Protein AF-A0A0Q8PQY3-F1 (afdb_monomer_lite)

Structure (mmCIF, N/CA/C/O backbone):
data_AF-A0A0Q8PQY3-F1
#
_entry.id   AF-A0A0Q8PQY3-F1
#
loop_
_atom_site.group_PDB
_atom_site.id
_atom_site.type_symbol
_atom_site.label_atom_id
_atom_site.label_alt_id
_atom_site.label_comp_id
_atom_site.label_asym_id
_atom_site.label_entity_id
_atom_site.label_seq_id
_atom_site.pdbx_PDB_ins_code
_atom_site.Cartn_x
_atom_site.Cartn_y
_atom_site.Cartn_z
_atom_site.occupancy
_atom_site.B_iso_or_equiv
_atom_site.auth_seq_id
_atom_site.auth_comp_id
_atom_site.auth_asym_id
_atom_site.auth_atom_id
_atom_site.pdbx_PDB_model_num
ATOM 1 N N . MET A 1 1 ? -21.372 -9.833 -32.054 1.00 40.16 1 MET A N 1
ATOM 2 C CA . MET A 1 1 ? -20.484 -10.698 -31.253 1.00 40.16 1 MET A CA 1
ATOM 3 C C . MET A 1 1 ? -19.150 -9.987 -31.208 1.00 40.16 1 MET A C 1
ATOM 5 O O . MET A 1 1 ? -18.361 -10.138 -32.127 1.00 40.16 1 MET A O 1
ATOM 9 N N . THR A 1 2 ? -19.004 -9.069 -30.260 1.00 46.75 2 THR A N 1
ATOM 10 C CA . THR A 1 2 ? -17.786 -8.282 -30.066 1.00 46.75 2 THR A CA 1
ATOM 11 C C . THR A 1 2 ? -16.774 -9.172 -29.360 1.00 46.75 2 THR A C 1
ATOM 13 O O . THR A 1 2 ? -17.070 -9.737 -28.311 1.00 46.75 2 THR A O 1
ATOM 16 N N . ASP A 1 3 ? -15.638 -9.362 -30.015 1.00 49.34 3 ASP A N 1
ATOM 17 C CA . ASP A 1 3 ? -14.488 -10.107 -29.527 1.00 49.34 3 ASP A CA 1
ATOM 18 C C . ASP A 1 3 ? -13.809 -9.265 -28.437 1.00 49.34 3 ASP A C 1
ATOM 20 O O . ASP A 1 3 ? -13.142 -8.271 -28.724 1.00 49.34 3 ASP A O 1
ATOM 24 N N . GLU A 1 4 ? -14.077 -9.591 -27.171 1.00 54.97 4 GLU A N 1
ATOM 25 C CA . GLU A 1 4 ? -13.346 -9.016 -26.047 1.00 54.97 4 GLU A CA 1
ATOM 26 C C . GLU A 1 4 ? -11.911 -9.549 -26.083 1.00 54.97 4 GLU A C 1
ATOM 28 O O . GLU A 1 4 ? -11.646 -10.670 -25.648 1.00 54.97 4 GLU A O 1
ATOM 33 N N . HIS A 1 5 ? -10.972 -8.740 -26.576 1.00 54.72 5 HIS A N 1
ATOM 34 C CA . HIS A 1 5 ? -9.545 -8.933 -26.325 1.00 54.72 5 HIS A CA 1
ATOM 35 C C . HIS A 1 5 ? -9.277 -8.696 -24.831 1.00 54.72 5 HIS A C 1
ATOM 37 O O . HIS A 1 5 ? -8.779 -7.645 -24.427 1.00 54.72 5 HIS A O 1
ATOM 43 N N . GLN A 1 6 ? -9.651 -9.657 -23.983 1.00 58.72 6 GLN A N 1
ATOM 44 C CA . GLN A 1 6 ? -9.206 -9.663 -22.597 1.00 58.72 6 GLN A CA 1
ATOM 45 C C . GLN A 1 6 ? -7.681 -9.814 -22.627 1.00 58.72 6 GLN A C 1
ATOM 47 O O . GLN A 1 6 ? -7.193 -10.795 -23.195 1.00 58.72 6 GLN A O 1
ATOM 52 N N . PRO A 1 7 ? -6.917 -8.845 -22.091 1.00 61.75 7 PRO A N 1
ATOM 53 C CA . PRO A 1 7 ? -5.467 -8.929 -22.101 1.00 61.75 7 PRO A CA 1
ATOM 54 C C . PRO A 1 7 ? -5.057 -10.226 -21.409 1.00 61.75 7 PRO A C 1
ATOM 56 O O . PRO A 1 7 ? -5.483 -10.506 -20.287 1.00 61.75 7 PRO A O 1
ATOM 59 N N . GLU A 1 8 ? -4.275 -11.039 -22.113 1.00 76.62 8 GLU A N 1
ATOM 60 C CA . GLU A 1 8 ? -3.817 -12.333 -21.625 1.00 76.62 8 GLU A CA 1
ATOM 61 C C . GLU A 1 8 ? -2.933 -12.088 -20.396 1.00 76.62 8 GLU A C 1
ATOM 63 O O . GLU A 1 8 ? -1.804 -11.602 -20.492 1.00 76.62 8 GLU A O 1
ATOM 68 N N . VAL A 1 9 ? -3.496 -12.328 -19.211 1.00 78.69 9 VAL A N 1
ATOM 69 C CA . VAL A 1 9 ? -2.791 -12.124 -17.947 1.00 78.69 9 VAL A CA 1
ATOM 70 C C . VAL A 1 9 ? -1.645 -13.131 -17.853 1.00 78.69 9 VAL A C 1
ATOM 72 O O . VAL A 1 9 ? -1.857 -14.343 -17.919 1.00 78.69 9 VAL A O 1
ATOM 75 N N . GLY A 1 10 ? -0.417 -12.618 -17.728 1.00 80.12 10 GLY A N 1
ATOM 76 C CA . GLY A 1 10 ? 0.785 -13.432 -17.592 1.00 80.12 10 GLY A CA 1
ATOM 77 C C . GLY A 1 10 ? 0.834 -14.196 -16.266 1.00 80.12 10 GLY A C 1
ATOM 78 O O . GLY A 1 10 ? -0.089 -14.171 -15.449 1.00 80.12 10 GLY A O 1
ATOM 79 N N . SER A 1 11 ? 1.948 -14.888 -16.014 1.00 90.94 11 SER A N 1
ATOM 80 C CA . SER A 1 11 ? 2.145 -15.531 -14.710 1.00 90.94 11 SER A CA 1
ATOM 81 C C . SER A 1 11 ? 2.156 -14.493 -13.577 1.00 90.94 11 SER A C 1
ATOM 83 O O . SER A 1 11 ? 2.614 -13.368 -13.763 1.00 90.94 11 SER A O 1
ATOM 85 N N . VAL A 1 12 ? 1.726 -14.879 -12.370 1.00 89.81 12 VAL A N 1
ATOM 86 C CA . VAL A 1 12 ? 1.746 -13.987 -11.189 1.00 89.81 12 VAL A CA 1
ATOM 87 C C . VAL A 1 12 ? 3.135 -13.382 -10.956 1.00 89.81 12 VAL A C 1
ATOM 89 O O . VAL A 1 12 ? 3.243 -12.224 -10.567 1.00 89.81 12 VAL A O 1
ATOM 92 N N . GLY A 1 13 ? 4.201 -14.149 -11.214 1.00 90.38 13 GLY A N 1
ATOM 93 C CA . GLY A 1 13 ? 5.575 -13.666 -11.083 1.00 90.38 13 GLY A CA 1
ATOM 94 C C . GLY A 1 13 ? 5.933 -12.592 -12.112 1.00 90.38 13 GLY A C 1
ATOM 95 O O . GLY A 1 13 ? 6.544 -11.590 -11.754 1.00 90.38 13 GLY A O 1
ATOM 96 N N . GLU A 1 14 ? 5.514 -12.775 -13.363 1.00 88.44 14 GLU A N 1
ATOM 97 C CA . GLU A 1 14 ? 5.694 -11.799 -14.446 1.00 88.44 14 GLU A CA 1
ATOM 98 C C . GLU A 1 14 ? 5.009 -10.467 -14.102 1.00 88.44 14 GLU A C 1
ATOM 100 O O . GLU A 1 14 ? 5.634 -9.408 -14.126 1.00 88.44 14 GLU A O 1
ATOM 105 N N . GLU A 1 15 ? 3.735 -10.522 -13.708 1.00 90.62 15 GLU A N 1
ATOM 106 C CA . GLU A 1 15 ? 2.953 -9.329 -13.366 1.00 90.62 15 GLU A CA 1
ATOM 107 C C . GLU A 1 15 ? 3.460 -8.647 -12.089 1.00 90.62 15 GLU A C 1
ATOM 109 O O . GLU A 1 15 ? 3.507 -7.418 -12.010 1.00 90.62 15 GLU A O 1
ATOM 114 N N . ALA A 1 16 ? 3.929 -9.422 -11.105 1.00 88.62 16 ALA A N 1
ATOM 115 C CA . ALA A 1 16 ? 4.586 -8.868 -9.927 1.00 88.62 16 ALA A CA 1
ATOM 116 C C . ALA A 1 16 ? 5.867 -8.110 -10.308 1.00 88.62 16 ALA A C 1
ATOM 118 O O . ALA A 1 16 ? 6.088 -7.005 -9.817 1.00 88.62 16 ALA A O 1
ATOM 119 N N . MET A 1 17 ? 6.692 -8.653 -11.211 1.00 89.94 17 MET A N 1
ATOM 120 C CA . MET A 1 17 ? 7.898 -7.966 -11.690 1.00 89.94 17 MET A CA 1
ATOM 121 C C . MET A 1 17 ? 7.569 -6.664 -12.425 1.00 89.94 17 MET A C 1
ATOM 123 O O . MET A 1 17 ? 8.243 -5.659 -12.195 1.00 89.94 17 MET A O 1
ATOM 127 N N . LYS A 1 18 ? 6.507 -6.640 -13.238 1.00 87.06 18 LYS A N 1
ATOM 128 C CA . LYS A 1 18 ? 6.021 -5.408 -13.881 1.00 87.06 18 LYS A CA 1
ATOM 129 C C . LYS A 1 18 ? 5.588 -4.363 -12.850 1.00 87.06 18 LYS A C 1
ATOM 131 O O . LYS A 1 18 ? 5.991 -3.205 -12.953 1.00 87.06 18 LYS A O 1
ATOM 136 N N . LEU A 1 19 ? 4.838 -4.772 -11.822 1.00 88.25 19 LEU A N 1
ATOM 137 C CA . LEU A 1 19 ? 4.434 -3.892 -10.722 1.00 88.25 19 LEU A CA 1
ATOM 138 C C . LEU A 1 19 ? 5.649 -3.316 -9.980 1.00 88.25 19 LEU A C 1
ATOM 140 O O . LEU A 1 19 ? 5.711 -2.110 -9.744 1.00 88.25 19 LEU A O 1
ATOM 144 N N . PHE A 1 20 ? 6.634 -4.152 -9.639 1.00 86.44 20 PHE A N 1
ATOM 145 C CA . PHE A 1 20 ? 7.867 -3.693 -8.994 1.00 86.44 20 PHE A CA 1
ATOM 146 C C . PHE A 1 20 ? 8.674 -2.750 -9.890 1.00 86.44 20 PHE A C 1
ATOM 148 O O . PHE A 1 20 ? 9.229 -1.773 -9.388 1.00 86.44 20 PHE A O 1
ATOM 155 N N . GLY A 1 21 ? 8.701 -2.996 -11.201 1.00 86.44 21 GLY A N 1
ATOM 156 C CA . GLY A 1 21 ? 9.301 -2.096 -12.184 1.00 86.44 21 GLY A CA 1
ATOM 157 C C . GLY A 1 21 ? 8.664 -0.705 -12.153 1.00 86.44 21 GLY A C 1
ATOM 158 O O . GLY A 1 21 ? 9.375 0.281 -11.957 1.00 86.44 21 GLY A O 1
ATOM 159 N N . ALA A 1 22 ? 7.331 -0.637 -12.235 1.00 89.81 22 ALA A N 1
ATOM 160 C CA . ALA A 1 22 ? 6.578 0.618 -12.176 1.00 89.81 22 ALA A CA 1
ATOM 161 C C . ALA A 1 22 ? 6.765 1.361 -10.840 1.00 89.81 22 ALA A C 1
ATOM 163 O O . ALA A 1 22 ? 6.950 2.579 -10.819 1.00 89.81 22 ALA A O 1
ATOM 164 N N . LEU A 1 23 ? 6.777 0.635 -9.717 1.00 81.75 23 LEU A N 1
ATOM 165 C CA . LEU A 1 23 ? 7.056 1.205 -8.394 1.00 81.75 23 LEU A CA 1
ATOM 166 C C . LEU A 1 23 ? 8.479 1.772 -8.302 1.00 81.75 23 LEU A C 1
ATOM 168 O O . LEU A 1 23 ? 8.676 2.851 -7.745 1.00 81.75 23 LEU A O 1
ATOM 172 N N . ALA A 1 24 ? 9.471 1.077 -8.862 1.00 80.56 24 ALA A N 1
ATOM 173 C CA . ALA A 1 24 ? 10.849 1.552 -8.889 1.00 80.56 24 ALA A CA 1
ATOM 174 C C . ALA A 1 24 ? 11.006 2.793 -9.787 1.00 80.56 24 ALA A C 1
ATOM 176 O O . ALA A 1 24 ? 11.764 3.699 -9.442 1.00 80.56 24 ALA A O 1
ATOM 177 N N . ASP A 1 25 ? 10.277 2.869 -10.905 1.00 80.56 25 ASP A N 1
ATOM 178 C CA . ASP A 1 25 ? 10.209 4.070 -11.749 1.00 80.56 25 ASP A CA 1
ATOM 179 C C . ASP A 1 25 ? 9.599 5.259 -11.007 1.00 80.56 25 ASP A C 1
ATOM 181 O O . ASP A 1 25 ? 10.123 6.372 -11.088 1.00 80.56 25 ASP A O 1
ATOM 185 N N . LEU A 1 26 ? 8.514 5.046 -10.263 1.00 79.44 26 LEU A N 1
ATOM 186 C CA . LEU A 1 26 ? 7.902 6.082 -9.432 1.00 79.44 26 LEU A CA 1
ATOM 187 C C . LEU A 1 26 ? 8.867 6.564 -8.340 1.00 79.44 26 LEU A C 1
ATOM 189 O O . LEU A 1 26 ? 9.059 7.766 -8.163 1.00 79.44 26 LEU A O 1
ATOM 193 N N . ALA A 1 27 ? 9.529 5.637 -7.644 1.00 74.94 27 ALA A N 1
ATOM 194 C CA . ALA A 1 27 ? 10.512 5.969 -6.614 1.00 74.94 27 ALA A CA 1
ATOM 195 C C . ALA A 1 27 ? 11.671 6.809 -7.175 1.00 74.94 27 ALA A C 1
ATOM 197 O O . ALA A 1 27 ? 12.084 7.785 -6.550 1.00 74.94 27 ALA A O 1
ATOM 198 N N . ARG A 1 28 ? 12.155 6.486 -8.383 1.00 76.31 28 ARG A N 1
ATOM 199 C CA . ARG A 1 28 ? 13.168 7.290 -9.083 1.00 76.31 28 ARG A CA 1
ATOM 200 C C . ARG A 1 28 ? 12.680 8.712 -9.360 1.00 76.31 28 ARG A C 1
ATOM 202 O O . ARG A 1 28 ? 13.426 9.652 -9.100 1.00 76.31 28 ARG A O 1
ATOM 209 N N . GLN A 1 29 ? 11.440 8.876 -9.819 1.00 75.56 29 GLN A N 1
ATOM 210 C CA . GLN A 1 29 ? 10.851 10.192 -10.107 1.00 75.56 29 GLN A CA 1
ATOM 211 C C . GLN A 1 29 ? 10.744 11.075 -8.856 1.00 75.56 29 GLN A C 1
ATOM 213 O O . GLN A 1 29 ? 11.027 12.265 -8.929 1.00 75.56 29 GLN A O 1
ATOM 218 N N . HIS A 1 30 ? 10.421 10.491 -7.700 1.00 67.81 30 HIS A N 1
ATOM 219 C CA . HIS A 1 30 ? 10.300 11.229 -6.437 1.00 67.81 30 HIS A CA 1
ATOM 220 C C . HIS A 1 30 ? 11.621 11.391 -5.664 1.00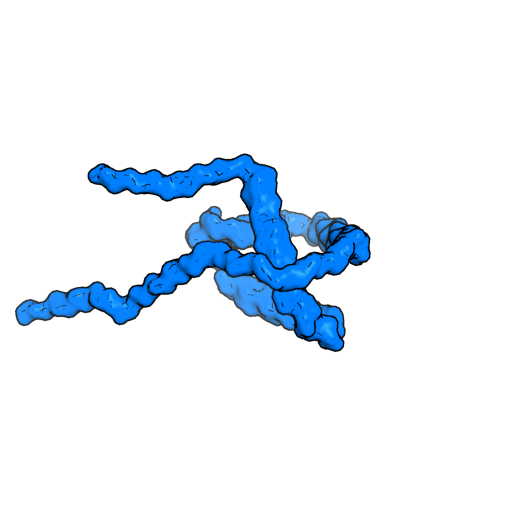 67.81 30 HIS A C 1
ATOM 222 O O . HIS A 1 30 ? 11.690 12.182 -4.726 1.00 67.81 30 HIS A O 1
ATOM 228 N N . SER A 1 31 ? 12.688 10.684 -6.051 1.00 62.00 31 SER A N 1
ATOM 229 C CA . SER A 1 31 ? 14.007 10.812 -5.410 1.00 62.00 31 SER A CA 1
ATOM 230 C C . SER A 1 31 ? 14.753 12.108 -5.763 1.00 62.00 31 SER A C 1
ATOM 232 O O . SER A 1 31 ? 15.667 12.494 -5.036 1.00 62.00 31 SER A O 1
ATOM 234 N N . GLY A 1 32 ? 14.350 12.809 -6.833 1.00 55.66 32 GLY A N 1
ATOM 235 C CA . GLY A 1 32 ? 14.946 14.084 -7.256 1.00 55.66 32 GLY A CA 1
ATOM 236 C C . GLY A 1 32 ? 14.659 15.270 -6.325 1.00 55.66 32 GLY A C 1
ATOM 237 O O . GLY A 1 32 ? 15.441 16.216 -6.306 1.00 55.66 32 GLY A O 1
ATOM 238 N N . ASP A 1 33 ? 13.606 15.187 -5.502 1.00 56.41 33 ASP A N 1
ATOM 239 C CA . ASP A 1 33 ? 13.166 16.255 -4.584 1.00 56.41 33 ASP A CA 1
ATOM 240 C C . ASP A 1 33 ? 13.495 15.962 -3.100 1.00 56.41 33 ASP A C 1
ATOM 242 O O . ASP A 1 33 ? 13.151 16.727 -2.197 1.00 56.41 33 ASP A O 1
ATOM 246 N N . ALA A 1 34 ? 14.200 14.861 -2.812 1.00 54.75 34 ALA A N 1
ATOM 247 C CA . ALA A 1 34 ? 14.404 14.323 -1.462 1.00 54.75 34 ALA A CA 1
ATOM 248 C C . ALA A 1 34 ? 15.540 14.994 -0.652 1.00 54.75 34 ALA A C 1
ATOM 250 O O . ALA A 1 34 ? 16.250 14.333 0.106 1.00 54.75 34 ALA A O 1
ATOM 251 N N . ALA A 1 35 ? 15.720 16.313 -0.773 1.00 57.22 35 ALA A N 1
ATOM 252 C CA . ALA A 1 35 ? 16.631 17.074 0.096 1.00 57.22 35 ALA A C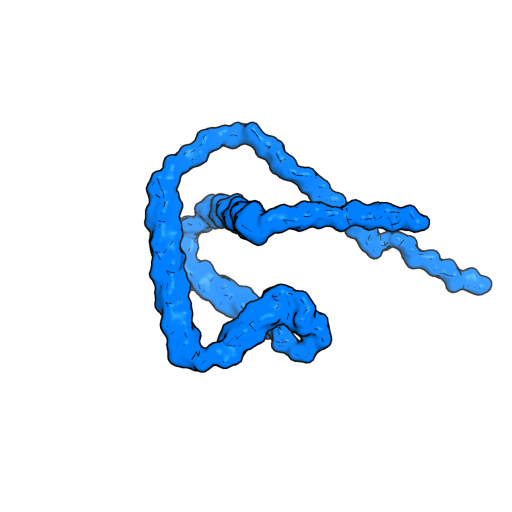A 1
ATOM 253 C C . ALA A 1 35 ? 15.969 17.535 1.420 1.00 57.22 35 ALA A C 1
ATOM 255 O O . ALA A 1 35 ? 16.637 18.117 2.276 1.00 57.22 35 ALA A O 1
ATOM 256 N N . GLY A 1 36 ? 14.671 17.261 1.615 1.00 53.41 36 GLY A N 1
ATOM 257 C CA . GLY A 1 36 ? 13.884 17.635 2.795 1.00 53.41 36 GLY A CA 1
ATOM 258 C C . GLY A 1 36 ? 13.495 16.437 3.669 1.00 53.41 36 GLY A C 1
ATOM 259 O O . GLY A 1 36 ? 12.675 15.616 3.291 1.00 53.41 36 GLY A O 1
ATOM 260 N N . THR A 1 37 ? 14.124 16.362 4.840 1.00 57.66 37 THR A N 1
ATOM 261 C CA . THR A 1 37 ? 13.918 15.505 6.026 1.00 57.66 37 THR A CA 1
ATOM 262 C C . THR A 1 37 ? 12.823 14.413 6.016 1.00 57.66 37 THR A C 1
ATOM 264 O O . THR A 1 37 ? 11.632 14.677 5.892 1.00 57.66 37 THR A O 1
ATOM 267 N N . VAL A 1 38 ? 13.229 13.185 6.363 1.00 62.12 38 VAL A N 1
ATOM 268 C CA . VAL A 1 38 ? 12.383 11.994 6.612 1.00 62.12 38 V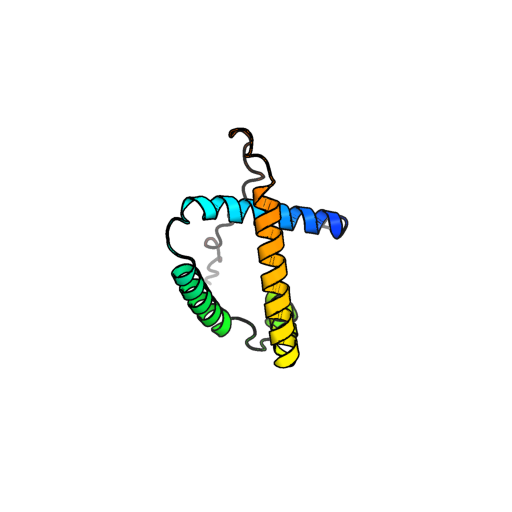AL A CA 1
ATOM 269 C C . VAL A 1 38 ? 11.193 12.252 7.558 1.00 62.12 38 VAL A C 1
ATOM 271 O O . VAL A 1 38 ? 10.158 11.602 7.437 1.00 62.12 38 VAL A O 1
ATOM 274 N N . GLY A 1 39 ? 11.308 13.209 8.487 1.00 60.62 39 GLY A N 1
ATOM 275 C CA . GLY A 1 39 ? 10.223 13.577 9.406 1.00 60.62 39 GLY A CA 1
ATOM 276 C C . GLY A 1 39 ? 9.048 14.295 8.734 1.00 60.62 39 GLY A C 1
ATOM 277 O O . GLY A 1 39 ? 7.904 14.075 9.124 1.00 60.62 39 GLY A O 1
ATOM 278 N N . ASP A 1 40 ? 9.311 15.095 7.701 1.00 64.44 40 ASP A N 1
ATOM 279 C CA . ASP A 1 40 ? 8.287 15.864 6.981 1.00 64.44 40 ASP A CA 1
ATOM 280 C C . ASP A 1 40 ? 7.504 14.965 6.009 1.00 64.44 40 ASP A C 1
ATOM 282 O O . ASP A 1 40 ? 6.279 15.036 5.909 1.00 64.44 40 ASP A O 1
ATOM 286 N N . LEU A 1 41 ? 8.205 14.003 5.401 1.00 67.00 41 LEU A N 1
ATOM 287 C CA . LEU A 1 41 ? 7.610 12.908 4.630 1.00 67.00 41 LEU A CA 1
ATOM 288 C C . LEU A 1 41 ? 6.718 12.014 5.499 1.00 67.00 41 LEU A C 1
ATOM 290 O O . LEU A 1 41 ? 5.613 11.665 5.091 1.00 67.00 41 LEU A O 1
ATOM 294 N N . ALA A 1 42 ? 7.163 11.663 6.710 1.00 66.62 42 ALA A N 1
ATOM 295 C CA . ALA A 1 42 ? 6.351 10.882 7.641 1.00 66.62 42 ALA A CA 1
ATOM 296 C C . ALA A 1 42 ? 5.088 11.645 8.082 1.00 66.62 42 ALA A C 1
ATOM 298 O O . ALA A 1 42 ? 4.013 11.051 8.174 1.00 66.62 42 ALA A O 1
ATOM 299 N N . GLY A 1 43 ? 5.200 12.960 8.306 1.00 70.44 43 GLY A N 1
ATOM 300 C CA . GLY A 1 43 ? 4.067 13.835 8.617 1.00 70.44 43 GLY A CA 1
ATOM 301 C C . GLY A 1 43 ? 3.060 13.943 7.469 1.00 70.44 43 GLY A C 1
ATOM 302 O O . GLY A 1 43 ? 1.863 13.749 7.687 1.00 70.44 43 GLY A O 1
ATOM 303 N N . GLN A 1 44 ? 3.529 14.173 6.240 1.00 72.69 44 GLN A N 1
ATOM 304 C CA . GLN A 1 44 ? 2.674 14.207 5.047 1.00 72.69 44 GLN A CA 1
ATOM 305 C C . GLN A 1 44 ? 2.017 12.856 4.767 1.00 72.69 44 GLN A C 1
ATOM 307 O O . GLN A 1 44 ? 0.822 12.806 4.488 1.00 72.69 44 GLN A O 1
ATOM 312 N N . ALA A 1 45 ? 2.752 11.754 4.907 1.00 69.56 45 ALA A N 1
ATOM 313 C CA . ALA A 1 45 ? 2.193 10.418 4.742 1.00 69.56 45 ALA A CA 1
ATOM 314 C C . ALA A 1 45 ? 1.095 10.127 5.775 1.00 69.56 45 ALA A C 1
ATOM 316 O O . ALA A 1 45 ? 0.068 9.552 5.424 1.00 69.56 45 ALA A O 1
ATOM 317 N N . ALA A 1 46 ? 1.270 10.549 7.032 1.00 73.00 46 ALA A N 1
ATOM 318 C CA . ALA A 1 46 ? 0.254 10.383 8.068 1.00 73.00 46 ALA A CA 1
ATOM 319 C C . ALA A 1 46 ? -1.003 11.233 7.804 1.00 73.00 46 ALA A C 1
ATOM 321 O O . ALA A 1 46 ? -2.121 10.749 8.002 1.00 73.00 46 ALA A O 1
ATOM 322 N N . ALA A 1 47 ? -0.835 12.473 7.332 1.00 73.00 47 ALA A N 1
ATOM 323 C CA . ALA A 1 47 ? -1.948 13.345 6.958 1.00 73.00 47 ALA A CA 1
ATOM 324 C C . ALA A 1 47 ? -2.741 12.768 5.773 1.00 73.00 47 ALA A C 1
ATOM 326 O O . ALA A 1 47 ? -3.952 12.585 5.880 1.00 73.00 47 ALA A O 1
ATOM 327 N N . MET A 1 48 ? -2.045 12.366 4.707 1.00 74.44 48 MET A N 1
ATOM 328 C CA . MET A 1 48 ? -2.646 11.720 3.536 1.00 74.44 48 MET A CA 1
ATOM 329 C C . MET A 1 48 ? -3.330 10.402 3.905 1.00 74.44 48 MET A C 1
ATOM 331 O O . MET A 1 48 ? -4.441 10.136 3.462 1.00 74.44 48 MET A O 1
ATOM 335 N N . ALA A 1 49 ? -2.713 9.579 4.756 1.00 71.81 49 ALA A N 1
ATOM 336 C CA . ALA A 1 49 ? -3.319 8.330 5.215 1.00 71.81 49 ALA A CA 1
ATOM 337 C C . ALA A 1 49 ? -4.596 8.563 6.036 1.00 71.81 49 ALA A C 1
ATOM 339 O O . ALA A 1 49 ? -5.511 7.743 5.977 1.00 71.81 49 ALA A O 1
ATOM 340 N N . SER A 1 50 ? -4.663 9.664 6.787 1.00 71.06 50 SER A N 1
ATOM 341 C CA . SER A 1 50 ? -5.855 10.032 7.555 1.00 71.06 50 SER A CA 1
ATOM 342 C C . SER A 1 50 ? -6.976 10.516 6.632 1.00 71.06 50 SER A C 1
ATOM 344 O O . SER A 1 50 ? -8.101 10.047 6.756 1.00 71.06 50 SER A O 1
ATOM 346 N N . GLU A 1 51 ? -6.661 11.371 5.657 1.00 74.62 51 GLU A N 1
ATOM 347 C CA . GLU A 1 51 ? -7.613 11.882 4.660 1.00 74.62 51 GLU A CA 1
ATOM 348 C C . GLU A 1 51 ? -8.155 10.769 3.749 1.00 74.62 51 GLU A C 1
ATOM 350 O O . GLU A 1 51 ? -9.363 10.615 3.577 1.00 74.62 51 GLU A O 1
ATOM 355 N N . VAL A 1 52 ? -7.271 9.912 3.235 1.00 72.56 52 VAL A N 1
ATOM 356 C CA . VAL A 1 52 ? -7.650 8.727 2.455 1.00 72.56 52 VAL A CA 1
ATOM 357 C C . VAL A 1 52 ? -8.435 7.737 3.317 1.00 72.56 52 VAL A C 1
ATOM 359 O O . VAL A 1 52 ? -9.376 7.110 2.834 1.00 72.56 52 VAL A O 1
ATOM 362 N N . GLY A 1 53 ? -8.084 7.598 4.598 1.00 71.38 53 GLY A N 1
ATOM 363 C CA . GLY A 1 53 ? -8.776 6.727 5.546 1.00 71.38 53 GLY A CA 1
ATOM 364 C C . GLY A 1 53 ? -10.241 7.102 5.783 1.00 71.38 53 GLY A C 1
ATOM 365 O O . GLY A 1 53 ? -11.038 6.205 6.051 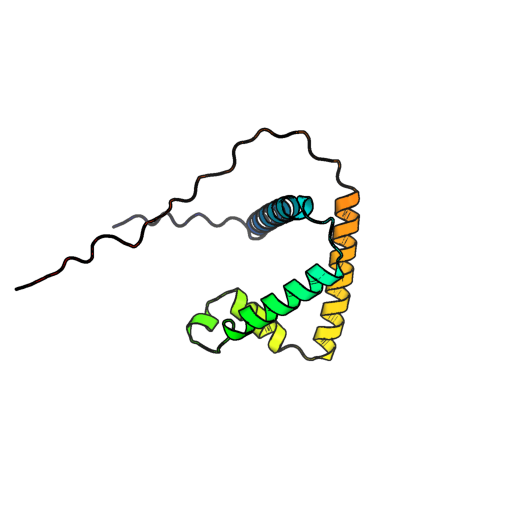1.00 71.38 53 GLY A O 1
ATOM 366 N N . GLU A 1 54 ? -10.597 8.379 5.634 1.00 74.31 54 GLU A N 1
ATOM 367 C CA . GLU A 1 54 ? -11.977 8.870 5.747 1.00 74.31 54 GLU A CA 1
ATOM 368 C C . GLU A 1 54 ? -12.850 8.403 4.564 1.00 74.31 54 GLU A C 1
ATOM 370 O O . GLU A 1 54 ? -14.054 8.187 4.705 1.00 74.31 54 GLU A O 1
ATOM 375 N N . HIS A 1 55 ? -12.236 8.186 3.395 1.00 74.50 55 HIS A N 1
ATOM 376 C CA . HIS A 1 55 ? -12.920 7.806 2.154 1.00 74.50 55 HIS A CA 1
ATOM 377 C C . HIS A 1 55 ? -12.719 6.335 1.747 1.00 74.50 55 HIS A C 1
ATOM 379 O O . HIS A 1 55 ? -13.412 5.837 0.857 1.00 74.50 55 HIS A O 1
ATOM 385 N N . ILE A 1 56 ? -11.802 5.613 2.396 1.00 73.50 56 ILE A N 1
ATOM 386 C CA . ILE A 1 56 ? -11.496 4.200 2.141 1.00 73.50 56 ILE A CA 1
ATOM 387 C C . ILE A 1 56 ? -12.055 3.314 3.257 1.00 73.50 56 ILE A C 1
ATOM 389 O O . ILE A 1 56 ? -11.914 3.598 4.443 1.00 73.50 56 ILE A O 1
ATOM 393 N N . ALA A 1 57 ? -12.610 2.160 2.870 1.00 68.19 57 ALA A N 1
ATOM 394 C CA . ALA A 1 57 ? -13.157 1.158 3.790 1.00 68.19 57 ALA A CA 1
ATOM 395 C C . ALA A 1 57 ? -14.324 1.683 4.653 1.00 68.19 57 ALA A C 1
ATOM 397 O O . ALA A 1 57 ? -14.389 1.418 5.853 1.00 68.19 57 ALA A O 1
ATOM 398 N N . THR A 1 58 ? -15.266 2.378 4.010 1.00 79.44 58 THR A N 1
ATOM 399 C CA . THR A 1 58 ? -16.532 2.892 4.572 1.00 79.44 58 THR A CA 1
ATOM 400 C C . THR A 1 58 ? -17.611 1.808 4.761 1.00 79.44 58 THR A C 1
ATOM 402 O O . THR A 1 58 ? -18.783 2.121 4.946 1.00 79.44 58 THR A O 1
ATOM 405 N N . ASP A 1 59 ? -17.234 0.526 4.664 1.00 75.69 59 ASP A N 1
ATOM 406 C CA . ASP A 1 59 ? -18.120 -0.654 4.641 1.00 75.69 59 ASP A CA 1
ATOM 407 C C . ASP A 1 59 ? -19.191 -0.658 3.529 1.00 75.69 59 ASP A C 1
ATOM 409 O O . ASP A 1 59 ? -20.119 -1.474 3.533 1.00 75.69 59 ASP A O 1
ATOM 413 N N . SER A 1 60 ? -19.030 0.199 2.518 1.00 83.00 60 SER A N 1
ATOM 414 C CA . SER A 1 60 ? -19.879 0.227 1.330 1.00 83.00 60 SER A CA 1
ATOM 415 C C . SER A 1 60 ? -19.740 -1.056 0.487 1.00 83.00 60 SER A C 1
ATOM 417 O O . SER A 1 60 ? -18.770 -1.815 0.608 1.00 83.00 60 SER A O 1
ATOM 419 N N . VAL A 1 61 ? -20.709 -1.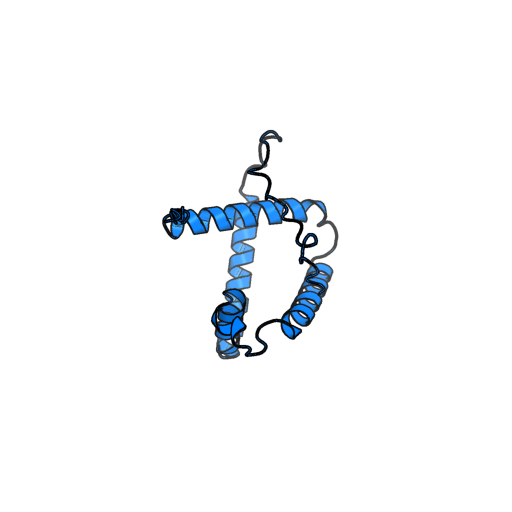341 -0.391 1.00 83.44 61 VAL A N 1
ATOM 420 C CA . VAL A 1 61 ? -20.688 -2.566 -1.218 1.00 83.44 61 VAL A CA 1
ATOM 421 C C . VAL A 1 61 ? -19.502 -2.584 -2.188 1.00 83.44 61 VAL A C 1
ATOM 423 O O . VAL A 1 61 ? -18.934 -3.645 -2.458 1.00 83.44 61 VAL A O 1
ATOM 426 N N . GLU A 1 62 ? -19.066 -1.409 -2.629 1.00 82.06 62 GLU A N 1
ATOM 427 C CA . GLU A 1 62 ? -17.910 -1.191 -3.497 1.00 82.06 62 GLU A CA 1
ATOM 428 C C . GLU A 1 62 ? -16.602 -1.611 -2.797 1.00 82.06 62 GLU A C 1
ATOM 430 O O . GLU A 1 62 ? -15.698 -2.178 -3.422 1.00 82.06 62 GLU A O 1
ATOM 435 N N . CYS A 1 63 ? -16.520 -1.455 -1.470 1.00 86.88 63 CYS A N 1
ATOM 436 C CA . CYS A 1 63 ? -15.350 -1.853 -0.682 1.00 86.88 63 CYS A CA 1
ATOM 437 C C . CYS A 1 63 ? -15.118 -3.375 -0.649 1.00 86.88 63 CYS A C 1
ATOM 439 O O . CYS A 1 63 ? -14.008 -3.814 -0.347 1.00 86.88 63 CYS A O 1
ATOM 441 N N . ARG A 1 64 ? -16.115 -4.200 -1.003 1.00 84.38 64 ARG A N 1
ATOM 442 C CA . ARG A 1 64 ? -15.946 -5.665 -1.101 1.00 84.38 64 ARG A CA 1
ATOM 443 C C . ARG A 1 64 ? -15.121 -6.088 -2.318 1.00 84.38 64 ARG A C 1
ATOM 445 O O . ARG A 1 64 ? -14.584 -7.203 -2.334 1.00 84.38 64 ARG A O 1
ATOM 452 N N . TYR A 1 65 ? -15.005 -5.222 -3.324 1.00 87.12 65 TYR A N 1
ATOM 453 C CA . TYR A 1 65 ? -14.336 -5.521 -4.593 1.00 87.12 65 TYR A CA 1
ATOM 454 C C . TYR A 1 65 ? -13.042 -4.727 -4.796 1.00 87.12 65 TYR A C 1
ATOM 456 O O . TYR A 1 65 ? -12.148 -5.215 -5.482 1.00 87.12 65 TYR A O 1
ATOM 464 N N . CYS A 1 66 ? -12.891 -3.570 -4.147 1.00 87.81 66 CYS A N 1
ATOM 465 C CA . CYS A 1 66 ? -11.662 -2.778 -4.198 1.00 87.81 66 CYS A CA 1
ATOM 466 C C . CYS A 1 66 ? -10.460 -3.521 -3.553 1.00 87.81 66 CYS A C 1
ATOM 468 O O . CYS A 1 66 ? -10.519 -3.848 -2.360 1.00 87.81 66 CYS A O 1
ATOM 470 N N . PRO A 1 67 ? -9.343 -3.759 -4.280 1.00 87.56 67 PRO A N 1
ATOM 471 C CA . PRO A 1 67 ? -8.156 -4.435 -3.742 1.00 87.56 67 PRO A CA 1
ATOM 472 C C . PRO A 1 67 ? -7.544 -3.718 -2.534 1.00 87.56 67 PRO A C 1
ATOM 474 O O . PRO A 1 67 ? -7.148 -4.366 -1.566 1.00 87.56 67 PRO A O 1
ATOM 477 N N . VAL A 1 68 ? -7.534 -2.383 -2.553 1.00 86.75 68 VAL A N 1
ATOM 478 C CA . VAL A 1 68 ? -7.034 -1.558 -1.444 1.00 86.75 68 VAL A CA 1
ATOM 479 C C . VAL A 1 68 ? -7.895 -1.765 -0.199 1.00 86.75 68 VAL A C 1
ATOM 481 O O . VAL A 1 68 ? -7.366 -2.063 0.871 1.00 86.75 68 VAL A O 1
ATOM 484 N N . CYS A 1 69 ? -9.224 -1.709 -0.337 1.00 88.44 69 CYS A N 1
ATOM 485 C CA . CYS A 1 69 ? -10.143 -1.940 0.778 1.00 88.44 69 CYS A CA 1
ATOM 486 C C . CYS A 1 69 ? -9.992 -3.349 1.369 1.00 88.44 69 CYS A C 1
ATOM 488 O O . CYS A 1 69 ? -10.038 -3.500 2.589 1.00 88.44 69 CYS A O 1
ATOM 490 N N . ARG A 1 70 ? -9.742 -4.376 0.543 1.00 87.62 70 ARG A N 1
ATOM 491 C CA . ARG A 1 70 ? -9.477 -5.743 1.030 1.00 87.62 70 ARG A CA 1
ATOM 492 C C . ARG A 1 70 ? -8.199 -5.830 1.860 1.00 87.62 70 ARG A C 1
ATOM 494 O O . ARG A 1 70 ? -8.202 -6.476 2.907 1.00 87.62 70 ARG A O 1
ATOM 501 N N . VAL A 1 71 ? -7.130 -5.161 1.430 1.00 88.19 71 VAL A N 1
ATOM 502 C CA . VAL A 1 71 ? -5.873 -5.100 2.193 1.00 88.19 71 VAL A CA 1
ATOM 503 C C . VAL A 1 71 ? -6.078 -4.350 3.510 1.00 88.19 71 VAL A C 1
ATOM 505 O O . VAL A 1 71 ? -5.714 -4.866 4.566 1.00 88.19 71 VAL A O 1
ATOM 508 N N . VAL A 1 72 ? -6.727 -3.181 3.482 1.00 86.50 72 VAL A N 1
ATOM 509 C CA . VAL A 1 72 ? -7.050 -2.405 4.694 1.00 86.50 72 VAL A CA 1
ATOM 510 C C . VAL A 1 72 ? -7.880 -3.235 5.668 1.00 86.50 72 VAL A C 1
ATOM 512 O O . VAL A 1 72 ? -7.592 -3.252 6.863 1.00 86.50 72 VAL A O 1
ATOM 515 N N . HIS A 1 73 ? -8.875 -3.967 5.171 1.00 85.38 73 HIS A N 1
ATOM 516 C CA . HIS A 1 73 ? -9.706 -4.841 5.989 1.00 85.38 73 HIS A CA 1
ATOM 517 C C . HIS A 1 73 ? -8.890 -5.961 6.648 1.00 85.38 73 HIS A C 1
ATOM 519 O O . HIS A 1 73 ? -9.019 -6.179 7.852 1.00 85.38 73 HIS A O 1
ATOM 525 N N . ALA A 1 74 ? -7.992 -6.616 5.905 1.00 87.12 74 ALA A N 1
ATOM 526 C CA . ALA A 1 74 ? -7.101 -7.638 6.454 1.00 87.12 74 ALA A CA 1
ATOM 527 C C . ALA A 1 74 ? -6.211 -7.074 7.576 1.00 87.12 74 ALA A C 1
ATOM 529 O O . ALA A 1 74 ? -6.143 -7.654 8.659 1.00 87.12 74 ALA A O 1
ATOM 530 N N . VAL A 1 75 ? -5.608 -5.899 7.367 1.00 86.56 75 VAL A N 1
ATOM 531 C CA . VAL A 1 75 ? -4.804 -5.209 8.392 1.00 86.56 75 VAL A CA 1
ATOM 532 C C . VAL A 1 75 ? -5.668 -4.787 9.589 1.00 86.56 75 VAL A C 1
ATOM 534 O O . VAL A 1 75 ? -5.237 -4.890 10.739 1.00 86.56 75 VAL A O 1
ATOM 537 N N . ARG A 1 76 ? -6.915 -4.351 9.374 1.00 85.31 76 ARG A N 1
ATOM 538 C CA . ARG A 1 76 ? -7.853 -3.989 10.453 1.00 85.31 76 ARG A CA 1
ATOM 539 C C . ARG A 1 76 ? -8.303 -5.192 11.294 1.00 85.31 76 ARG A C 1
ATOM 541 O O . ARG A 1 76 ? -8.610 -5.005 12.470 1.00 85.31 76 ARG A O 1
ATOM 548 N N . GLN A 1 77 ? -8.262 -6.407 10.752 1.00 87.12 77 GLN A N 1
ATOM 549 C CA . GLN A 1 77 ? -8.582 -7.629 11.497 1.00 87.12 77 GLN A CA 1
ATOM 550 C C . GLN A 1 77 ? -7.405 -8.224 12.289 1.00 87.12 77 GLN A C 1
ATOM 552 O O . GLN A 1 77 ? -7.631 -9.040 13.181 1.00 87.12 77 GLN A O 1
ATOM 557 N N . THR A 1 78 ? -6.153 -7.835 12.021 1.00 90.38 78 THR A N 1
ATOM 558 C CA . THR A 1 78 ? -5.011 -8.335 12.809 1.00 90.38 78 THR A CA 1
ATOM 559 C C . THR A 1 78 ? -5.026 -7.775 14.232 1.00 90.38 78 THR A C 1
ATOM 561 O O . THR A 1 78 ? -5.308 -6.589 14.426 1.00 90.38 78 THR A O 1
ATOM 564 N N . SER A 1 79 ? -4.630 -8.581 15.220 1.00 91.12 79 SER A N 1
ATOM 565 C CA . SER A 1 79 ? -4.461 -8.111 16.600 1.00 91.12 79 SER A CA 1
ATOM 566 C C . SER A 1 79 ? -3.375 -7.024 16.702 1.00 91.12 79 SER A C 1
ATOM 568 O O . SER A 1 79 ? -2.457 -6.986 15.874 1.00 91.12 79 SER A O 1
ATOM 570 N N . PRO A 1 80 ? -3.445 -6.129 17.706 1.00 86.88 80 PRO A N 1
ATOM 571 C CA . PRO A 1 80 ? -2.447 -5.074 17.892 1.00 86.88 80 PRO A CA 1
ATOM 572 C C . PRO A 1 80 ? -1.020 -5.619 18.064 1.00 86.88 80 PRO A C 1
ATOM 574 O O . PRO A 1 80 ? -0.090 -5.042 17.503 1.00 86.88 80 PRO A O 1
ATOM 577 N N . ASP A 1 81 ? -0.850 -6.766 18.727 1.00 89.88 81 ASP A N 1
ATOM 578 C CA . ASP A 1 81 ? 0.458 -7.422 18.868 1.00 89.88 81 ASP A CA 1
ATOM 579 C C . ASP A 1 81 ? 1.020 -7.874 17.510 1.00 89.88 81 ASP A C 1
ATOM 581 O O . ASP A 1 81 ? 2.186 -7.641 17.193 1.00 89.88 81 ASP A O 1
ATOM 585 N N . VAL A 1 82 ? 0.176 -8.454 16.648 1.00 91.56 82 VAL A N 1
ATOM 586 C CA . VAL A 1 82 ? 0.580 -8.871 15.295 1.00 91.56 82 VAL A CA 1
ATOM 587 C C . VAL A 1 82 ? 0.928 -7.659 14.430 1.00 91.56 82 VAL A C 1
ATOM 589 O O . VAL A 1 82 ? 1.902 -7.712 13.679 1.00 91.56 82 VAL A O 1
ATOM 592 N N . ARG A 1 83 ? 0.199 -6.542 14.561 1.00 89.00 83 ARG A N 1
ATOM 593 C CA . ARG A 1 83 ? 0.549 -5.292 13.863 1.00 89.00 83 ARG A CA 1
ATOM 594 C C . ARG A 1 83 ? 1.910 -4.763 14.277 1.00 89.00 83 ARG A C 1
ATOM 596 O O . ARG A 1 83 ? 2.664 -4.333 13.409 1.00 89.00 83 ARG A O 1
ATOM 603 N N . ALA A 1 84 ? 2.232 -4.801 15.569 1.00 88.94 84 ALA A N 1
ATOM 604 C CA . ALA A 1 84 ? 3.536 -4.366 16.055 1.00 88.94 84 ALA A CA 1
ATOM 605 C C . ALA A 1 84 ? 4.662 -5.209 15.435 1.00 88.94 84 ALA A C 1
ATOM 607 O O . ALA A 1 84 ? 5.631 -4.658 14.914 1.00 88.94 84 ALA A O 1
ATOM 608 N N . HIS A 1 85 ? 4.501 -6.534 15.393 1.00 91.12 85 HIS A N 1
ATOM 609 C CA . HIS A 1 85 ? 5.470 -7.417 14.740 1.00 91.12 85 HIS A CA 1
ATOM 610 C C . HIS A 1 85 ? 5.578 -7.180 13.227 1.00 91.12 85 HIS A C 1
ATOM 612 O O . HIS A 1 85 ? 6.687 -7.163 12.692 1.00 91.12 85 HIS A O 1
ATOM 618 N N . LEU A 1 86 ? 4.458 -6.940 12.543 1.00 89.81 86 LEU A N 1
ATOM 619 C CA . LEU A 1 86 ? 4.445 -6.601 11.117 1.00 89.81 86 LEU A CA 1
ATOM 620 C C . LEU A 1 86 ? 5.143 -5.273 10.830 1.00 89.81 86 LEU A C 1
ATOM 622 O O . LEU A 1 86 ? 5.904 -5.199 9.874 1.00 89.81 86 LEU A O 1
ATOM 626 N N . MET A 1 87 ? 4.930 -4.247 11.655 1.00 88.19 87 MET A N 1
ATOM 627 C CA . MET A 1 87 ? 5.612 -2.953 11.531 1.00 88.19 87 MET A CA 1
ATOM 628 C C . MET A 1 87 ? 7.130 -3.104 11.659 1.00 88.19 87 MET A C 1
ATOM 630 O O . MET A 1 87 ? 7.882 -2.541 10.861 1.00 88.19 87 MET A O 1
ATOM 634 N N . VAL A 1 88 ? 7.590 -3.905 12.625 1.00 91.38 88 VAL A N 1
ATOM 635 C CA . VAL A 1 88 ? 9.020 -4.204 12.791 1.00 91.38 88 VAL A CA 1
ATOM 636 C C . VAL A 1 88 ? 9.562 -4.929 11.559 1.00 91.38 88 VAL A C 1
ATOM 638 O O . VAL A 1 88 ? 10.559 -4.494 10.987 1.00 91.38 88 VAL A O 1
ATOM 641 N N . ALA A 1 89 ? 8.880 -5.981 11.099 1.00 90.25 89 ALA A N 1
ATOM 642 C CA . ALA A 1 89 ? 9.283 -6.730 9.911 1.00 90.25 89 ALA A CA 1
ATOM 643 C C . ALA A 1 89 ? 9.303 -5.857 8.645 1.00 90.25 89 ALA A C 1
ATOM 645 O O . ALA A 1 89 ? 10.252 -5.925 7.866 1.00 90.25 89 ALA A O 1
ATOM 646 N N . ALA A 1 90 ? 8.291 -5.007 8.459 1.00 86.62 90 ALA A N 1
ATOM 647 C CA . ALA A 1 90 ? 8.206 -4.067 7.348 1.00 86.62 90 ALA A CA 1
ATOM 648 C C . ALA A 1 90 ? 9.373 -3.073 7.369 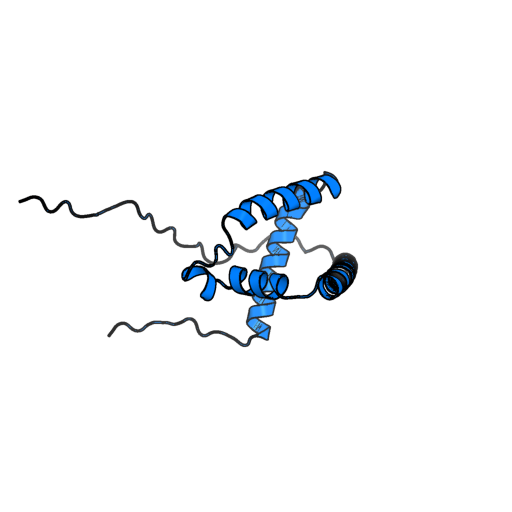1.00 86.62 90 ALA A C 1
ATOM 650 O O . ALA A 1 90 ? 9.988 -2.825 6.336 1.00 86.62 90 ALA A O 1
ATOM 651 N N . THR A 1 91 ? 9.732 -2.563 8.549 1.00 88.06 91 THR A N 1
ATOM 652 C CA . THR A 1 91 ? 10.882 -1.663 8.709 1.00 88.06 91 THR A CA 1
ATOM 653 C C . THR A 1 91 ? 12.184 -2.366 8.332 1.00 88.06 91 THR A C 1
ATOM 655 O O . THR A 1 91 ? 12.965 -1.828 7.551 1.00 88.06 91 THR A O 1
ATOM 658 N N . SER A 1 92 ? 12.403 -3.592 8.818 1.00 89.75 92 SER A N 1
ATOM 659 C CA . SER A 1 92 ? 13.588 -4.383 8.463 1.00 89.75 92 SER A CA 1
ATOM 660 C C . SER A 1 92 ? 13.656 -4.703 6.969 1.00 89.75 92 SER A C 1
ATOM 662 O O . SER A 1 92 ? 14.734 -4.647 6.379 1.00 89.75 92 SER A O 1
ATOM 664 N N . LEU A 1 93 ? 12.515 -4.991 6.338 1.00 87.25 93 LEU A N 1
ATOM 665 C CA . LEU A 1 93 ? 12.430 -5.216 4.896 1.00 87.25 93 LEU A CA 1
ATOM 666 C C . LEU A 1 93 ? 12.799 -3.956 4.105 1.00 87.25 93 LEU A C 1
ATOM 668 O O . LEU A 1 93 ? 13.590 -4.039 3.169 1.00 87.25 93 LEU A O 1
ATOM 672 N N . LEU A 1 94 ? 12.265 -2.794 4.488 1.00 87.00 94 LEU A N 1
ATOM 673 C CA . LEU A 1 94 ? 12.575 -1.516 3.841 1.00 87.00 94 LEU A CA 1
ATOM 674 C C . LEU A 1 94 ? 14.054 -1.149 3.983 1.00 87.00 94 LEU A C 1
ATOM 676 O O . LEU A 1 94 ? 14.670 -0.700 3.022 1.00 87.00 94 LEU A O 1
ATOM 680 N N . GLN A 1 95 ? 14.643 -1.391 5.153 1.00 86.00 95 GLN A N 1
ATOM 681 C CA . GLN A 1 95 ? 16.075 -1.193 5.382 1.00 86.00 95 GLN A CA 1
ATOM 682 C C . GLN A 1 95 ? 16.923 -2.116 4.500 1.00 86.00 95 GLN A C 1
ATOM 684 O O . GLN A 1 95 ? 17.889 -1.665 3.886 1.00 86.00 95 GLN A O 1
ATOM 689 N N . ALA A 1 96 ? 16.549 -3.393 4.392 1.00 85.31 96 ALA A N 1
ATOM 690 C CA . ALA A 1 96 ? 17.229 -4.337 3.512 1.00 85.31 96 ALA A CA 1
ATOM 691 C C . ALA A 1 96 ? 17.106 -3.931 2.034 1.00 85.31 96 ALA A C 1
ATOM 693 O O . ALA A 1 96 ? 18.086 -3.996 1.295 1.00 85.31 96 ALA A O 1
ATOM 694 N N . ALA A 1 97 ? 15.928 -3.464 1.613 1.00 82.31 97 ALA A N 1
ATOM 695 C CA . ALA A 1 97 ? 15.702 -2.959 0.263 1.00 82.31 97 ALA A CA 1
ATOM 696 C C . ALA A 1 97 ? 16.546 -1.708 -0.028 1.00 82.31 97 ALA A C 1
ATOM 698 O O . ALA A 1 97 ? 17.150 -1.624 -1.094 1.00 82.31 97 ALA A O 1
ATOM 699 N N . ALA A 1 98 ? 16.639 -0.771 0.920 1.00 83.75 98 ALA A N 1
ATOM 700 C CA . ALA A 1 98 ? 17.495 0.409 0.798 1.00 83.75 98 ALA A CA 1
ATOM 701 C C . ALA A 1 98 ? 18.969 0.018 0.619 1.00 83.75 98 ALA A C 1
ATOM 703 O O . ALA A 1 98 ? 19.603 0.457 -0.338 1.00 83.75 98 ALA A O 1
ATOM 704 N N . GLY A 1 99 ? 19.476 -0.890 1.459 1.00 83.00 99 GLY A N 1
ATOM 705 C CA . GLY A 1 99 ? 20.838 -1.410 1.323 1.00 83.00 99 GLY A CA 1
ATOM 706 C C . GLY A 1 99 ? 21.069 -2.151 0.002 1.00 83.00 99 GLY A C 1
ATOM 707 O O . GLY A 1 99 ? 22.132 -2.025 -0.595 1.00 83.00 99 GLY A O 1
ATOM 708 N N . PHE A 1 100 ? 20.074 -2.884 -0.508 1.00 82.44 100 PHE A N 1
ATOM 709 C CA . PHE A 1 100 ? 20.174 -3.520 -1.824 1.00 82.44 100 PHE A CA 1
ATOM 710 C C . PHE A 1 100 ? 20.249 -2.483 -2.955 1.00 82.44 100 PHE A C 1
ATOM 712 O O . PHE A 1 100 ? 21.075 -2.621 -3.855 1.00 82.44 100 PHE A O 1
ATOM 719 N N . MET A 1 101 ? 19.444 -1.418 -2.897 1.00 77.38 101 MET A N 1
ATOM 720 C CA . MET A 1 101 ? 19.466 -0.348 -3.899 1.00 77.38 101 MET A CA 1
ATOM 721 C C . MET A 1 101 ? 20.797 0.417 -3.924 1.00 77.38 101 MET A C 1
ATOM 723 O O . MET A 1 101 ? 21.238 0.792 -5.005 1.00 77.38 101 MET A O 1
ATOM 727 N N . GLU A 1 102 ? 21.478 0.578 -2.785 1.00 77.94 102 GLU A N 1
ATOM 728 C CA . GLU A 1 102 ? 22.830 1.165 -2.729 1.00 77.94 102 GLU A CA 1
ATOM 729 C C . GLU A 1 102 ? 23.882 0.340 -3.489 1.00 77.94 102 GLU A C 1
ATOM 731 O O . GLU A 1 102 ? 24.890 0.884 -3.937 1.00 77.94 102 GLU A O 1
ATOM 736 N N . THR A 1 103 ? 23.661 -0.967 -3.661 1.00 78.38 103 THR A N 1
ATOM 737 C CA . THR A 1 103 ? 24.585 -1.837 -4.410 1.00 78.38 103 THR A CA 1
ATOM 738 C C . THR A 1 103 ? 24.370 -1.806 -5.922 1.00 78.38 103 THR A C 1
ATOM 740 O O . THR A 1 103 ? 25.183 -2.362 -6.666 1.00 78.38 103 THR A O 1
ATOM 743 N N . LEU A 1 104 ? 23.294 -1.170 -6.397 1.00 74.50 104 LEU A N 1
ATOM 744 C CA . LEU A 1 104 ? 22.998 -1.088 -7.821 1.00 74.50 104 LEU A CA 1
ATOM 745 C C . LEU A 1 104 ? 23.867 -0.006 -8.484 1.00 74.50 104 LEU A C 1
ATOM 747 O O . LEU A 1 104 ? 23.960 1.112 -7.975 1.00 74.50 104 LEU A O 1
ATOM 751 N N . PRO A 1 105 ? 24.503 -0.301 -9.633 1.00 69.31 105 PRO A N 1
ATOM 752 C CA . PRO A 1 105 ? 25.243 0.708 -10.377 1.00 69.31 105 PRO A CA 1
ATOM 753 C C . PRO A 1 105 ? 24.299 1.826 -10.857 1.00 69.31 105 PRO A C 1
ATOM 755 O O . PRO A 1 105 ? 23.139 1.546 -11.180 1.00 69.31 105 PRO A O 1
ATOM 758 N N . PRO A 1 106 ? 24.776 3.084 -10.943 1.00 59.38 106 PRO A N 1
ATOM 759 C CA . PRO A 1 106 ? 23.975 4.175 -11.484 1.00 59.38 106 PRO A CA 1
ATOM 760 C C . PRO A 1 106 ? 23.566 3.852 -12.931 1.00 59.38 106 PRO A C 1
ATOM 762 O O . PRO A 1 106 ? 24.379 3.303 -13.686 1.00 59.38 106 PRO A O 1
ATOM 765 N N . PRO A 1 107 ? 22.318 4.155 -13.330 1.00 57.75 107 PRO A N 1
ATOM 766 C CA . PRO A 1 107 ? 21.828 3.788 -14.649 1.00 57.75 107 PRO A CA 1
ATOM 767 C C . PRO A 1 107 ? 22.619 4.508 -15.757 1.00 57.75 107 PRO A C 1
ATOM 769 O O . PRO A 1 107 ? 22.998 5.671 -15.586 1.00 57.75 107 PRO A O 1
ATOM 772 N N . PRO A 1 108 ? 22.867 3.847 -16.905 1.00 53.47 108 PRO A N 1
ATOM 773 C CA . PRO A 1 108 ? 23.383 4.520 -18.090 1.00 53.47 108 PRO A CA 1
ATOM 774 C C . PRO A 1 108 ? 22.374 5.570 -18.583 1.00 53.47 108 PRO A C 1
ATOM 776 O O . PRO A 1 108 ? 21.163 5.382 -18.471 1.00 53.47 108 PRO A O 1
ATOM 779 N N . GLY A 1 109 ? 22.904 6.686 -19.091 1.00 55.06 109 GLY A N 1
ATOM 780 C CA . GLY A 1 109 ? 22.156 7.888 -19.456 1.00 55.06 109 GLY A CA 1
ATOM 781 C C . GLY A 1 109 ? 20.988 7.670 -20.424 1.00 55.06 109 GLY A C 1
ATOM 782 O O . GLY A 1 109 ? 20.979 6.753 -21.241 1.00 55.06 109 GLY A O 1
ATOM 783 N N . GLU A 1 110 ? 20.016 8.567 -20.276 1.00 59.03 110 GLU A N 1
ATOM 784 C CA . GLU A 1 110 ? 18.685 8.634 -20.879 1.00 59.03 110 GLU A CA 1
ATOM 785 C C . GLU A 1 110 ? 18.613 8.321 -22.382 1.00 59.03 110 GLU A C 1
ATOM 787 O O . GLU A 1 110 ? 19.389 8.834 -23.187 1.00 59.03 110 GLU A O 1
ATOM 792 N N . GLY A 1 111 ? 17.592 7.551 -22.775 1.00 55.56 111 GLY A N 1
ATOM 793 C CA . GLY A 1 111 ? 17.249 7.381 -24.185 1.00 55.56 111 GLY A CA 1
ATOM 794 C C . GLY A 1 111 ? 16.318 6.212 -24.486 1.00 55.56 111 GLY A C 1
ATOM 795 O O . GLY A 1 111 ? 16.675 5.333 -25.262 1.00 55.56 111 GLY A O 1
ATOM 796 N N . THR A 1 112 ? 15.118 6.165 -23.905 1.00 52.03 112 THR A N 1
ATOM 797 C CA . THR A 1 112 ? 14.033 5.333 -24.455 1.00 52.03 112 THR A CA 1
ATOM 798 C C . THR A 1 112 ? 12.690 6.025 -24.222 1.00 52.03 112 THR A C 1
ATOM 800 O O . THR A 1 112 ? 12.393 6.388 -23.081 1.00 52.03 112 THR A O 1
ATOM 803 N N . PRO A 1 113 ? 11.893 6.262 -25.282 1.00 53.81 113 PRO A N 1
ATOM 804 C CA . PRO A 1 113 ? 10.569 6.840 -25.145 1.00 53.81 113 PRO A CA 1
ATOM 805 C C . PRO A 1 113 ? 9.667 5.877 -24.371 1.00 53.81 113 PRO A C 1
ATOM 807 O O . PRO A 1 113 ? 9.674 4.666 -24.589 1.00 53.81 113 PRO A O 1
ATOM 810 N N . ARG A 1 114 ? 8.950 6.461 -23.412 1.00 58.00 114 ARG A N 1
ATOM 811 C CA . ARG A 1 114 ? 8.027 5.807 -22.482 1.00 58.00 114 ARG A CA 1
ATOM 812 C C . ARG A 1 114 ? 6.932 5.060 -23.256 1.00 58.00 114 ARG A C 1
ATOM 814 O O . ARG A 1 114 ? 6.640 5.410 -24.396 1.00 58.00 114 ARG A O 1
ATOM 821 N N . GLY A 1 115 ? 6.381 4.022 -22.622 1.00 65.75 115 GLY A N 1
ATOM 822 C CA . GLY A 1 115 ? 5.335 3.146 -23.162 1.00 65.75 115 GLY A CA 1
ATOM 823 C C . GLY A 1 115 ? 4.057 3.873 -23.614 1.00 65.75 115 GLY A C 1
ATOM 824 O O . GLY A 1 115 ? 3.991 5.099 -23.542 1.00 65.75 115 GLY A O 1
ATOM 825 N N . PRO A 1 116 ? 3.056 3.122 -24.110 1.00 59.69 116 PRO A N 1
ATOM 826 C CA . PRO A 1 116 ? 1.930 3.680 -24.851 1.00 59.69 116 PRO A CA 1
ATOM 827 C C . PRO A 1 116 ? 1.204 4.764 -24.051 1.00 59.69 116 PRO A C 1
ATOM 829 O O . PRO A 1 116 ? 0.836 4.567 -22.893 1.00 59.69 116 PRO A O 1
ATOM 832 N N . GLU A 1 117 ? 1.047 5.915 -24.699 1.00 66.31 117 GLU A N 1
ATOM 833 C CA . GLU A 1 117 ? 0.249 7.053 -24.259 1.00 66.31 117 GLU A CA 1
ATOM 834 C C . GLU A 1 117 ? -1.153 6.565 -23.880 1.00 66.31 117 GLU A C 1
ATOM 836 O O . GLU A 1 117 ? -1.833 5.927 -24.683 1.00 66.31 117 GLU A O 1
ATOM 841 N N . VAL A 1 118 ? -1.556 6.788 -22.626 1.00 75.88 118 VAL A N 1
ATOM 842 C CA . VAL A 1 118 ? -2.910 6.443 -22.189 1.00 75.88 118 VAL A CA 1
ATOM 843 C C . VAL A 1 118 ? -3.901 7.359 -22.894 1.00 75.88 118 VAL A C 1
ATOM 845 O O . VAL A 1 118 ? -3.748 8.582 -22.889 1.00 75.88 118 VAL A O 1
ATOM 848 N N . GLU A 1 119 ? -4.916 6.759 -23.503 1.00 70.69 119 GLU A N 1
ATOM 849 C CA . GLU A 1 119 ? -5.967 7.487 -24.199 1.00 70.69 119 GLU A CA 1
ATOM 850 C C . GLU A 1 119 ? -6.810 8.249 -23.167 1.00 70.69 119 GLU A C 1
ATOM 852 O O . GLU A 1 119 ? -7.377 7.664 -22.240 1.00 70.69 119 GLU A O 1
ATOM 857 N N . ARG A 1 120 ? -6.837 9.580 -23.282 1.00 77.38 120 ARG A N 1
ATOM 858 C CA . ARG A 1 120 ? -7.700 10.420 -22.452 1.00 77.38 120 ARG A CA 1
ATOM 859 C C . ARG A 1 120 ? -9.077 10.453 -23.097 1.00 77.38 120 ARG A C 1
ATOM 861 O O . ARG A 1 120 ? -9.242 11.046 -24.156 1.00 77.38 120 ARG A O 1
ATOM 868 N N . ILE A 1 121 ? -10.030 9.783 -22.460 1.00 78.00 121 ILE A N 1
ATOM 869 C CA . ILE A 1 121 ? -11.442 9.828 -22.832 1.00 78.00 121 ILE A CA 1
ATOM 870 C C . ILE A 1 121 ? -12.040 11.050 -22.132 1.00 78.00 121 ILE A C 1
ATOM 872 O O . ILE A 1 121 ? -12.160 11.054 -20.906 1.00 78.00 121 ILE A O 1
ATOM 876 N N . ASP A 1 122 ? -12.372 12.086 -22.898 1.00 79.31 122 ASP A N 1
ATOM 877 C CA . ASP A 1 122 ? -13.134 13.230 -22.400 1.00 79.31 122 ASP A CA 1
ATOM 878 C C . ASP A 1 122 ? -14.587 12.775 -22.162 1.00 79.31 122 ASP A C 1
ATOM 880 O O . ASP A 1 122 ? -15.252 12.284 -23.072 1.00 79.31 122 ASP A O 1
ATOM 884 N N . LEU A 1 123 ? -15.062 12.870 -20.915 1.00 71.38 123 LEU A N 1
ATOM 885 C CA . LEU A 1 123 ? -16.389 12.392 -20.484 1.00 71.38 123 LEU A CA 1
ATOM 886 C C . LEU A 1 123 ? -17.486 13.467 -20.588 1.00 71.38 123 LEU A C 1
ATOM 888 O O . LEU A 1 123 ? -18.583 13.265 -20.072 1.00 71.38 123 LEU A O 1
ATOM 892 N N . ASP A 1 124 ? -17.186 14.600 -21.224 1.00 69.19 124 ASP A N 1
ATOM 893 C CA . ASP A 1 124 ? -17.994 15.820 -21.137 1.00 69.19 124 ASP A CA 1
ATOM 894 C C . ASP A 1 124 ? -18.815 16.151 -22.397 1.00 69.19 124 ASP A C 1
ATOM 896 O O . ASP A 1 124 ? -19.367 17.245 -22.457 1.00 69.19 124 ASP A O 1
ATOM 900 N N . ASP A 1 125 ? -18.959 15.249 -23.378 1.00 62.38 125 ASP A N 1
ATOM 901 C CA . ASP A 1 125 ? -19.802 15.530 -24.554 1.00 62.38 125 ASP A CA 1
ATOM 902 C C . ASP A 1 125 ? -20.827 14.426 -24.869 1.00 62.38 125 ASP A C 1
ATOM 904 O O . ASP A 1 125 ? -20.522 13.232 -24.885 1.00 62.38 125 ASP A O 1
ATOM 908 N N . ASP A 1 126 ? -22.045 14.899 -25.145 1.00 58.81 126 ASP A N 1
ATOM 909 C CA . ASP A 1 126 ? -23.218 14.214 -25.701 1.00 58.81 126 ASP A CA 1
ATOM 910 C C . ASP A 1 126 ? -24.073 13.321 -24.776 1.00 58.81 126 ASP A C 1
ATOM 912 O O . ASP A 1 126 ? -24.244 12.116 -24.985 1.00 58.81 126 ASP A O 1
ATOM 916 N N . ALA A 1 127 ? -24.777 13.955 -23.830 1.00 59.06 127 ALA A N 1
ATOM 917 C CA . ALA A 1 127 ? -26.142 13.527 -23.514 1.00 59.06 127 ALA A CA 1
ATOM 918 C C . ALA A 1 127 ? -27.097 14.182 -24.535 1.00 59.06 127 ALA A C 1
ATOM 920 O O . ALA A 1 127 ? -27.181 15.411 -24.553 1.00 59.06 127 ALA A O 1
ATOM 921 N N . PRO A 1 128 ? -27.808 13.427 -25.397 1.00 57.03 128 PRO A N 1
ATOM 922 C CA . PRO A 1 128 ? -28.800 14.024 -26.279 1.00 57.03 128 PRO A CA 1
ATOM 923 C C . PRO A 1 128 ? -29.959 14.554 -25.432 1.00 57.03 128 PRO A C 1
ATOM 925 O O . PRO A 1 128 ? -30.640 13.801 -24.736 1.00 57.03 128 PRO A O 1
ATOM 928 N N . GLU A 1 129 ? -30.158 15.865 -25.485 1.00 61.69 129 GLU A N 1
ATOM 929 C CA . GLU A 1 129 ? -31.344 16.534 -24.964 1.00 61.69 129 GLU A CA 1
ATOM 930 C C . GLU A 1 129 ? -32.535 16.122 -25.849 1.00 61.69 129 GLU A C 1
ATOM 932 O O . GLU A 1 129 ? -32.828 16.738 -26.872 1.00 61.69 129 GLU A O 1
ATOM 937 N N . ASP A 1 130 ? -33.172 15.000 -25.505 1.00 63.06 130 ASP A N 1
ATOM 938 C CA . ASP A 1 130 ? -34.491 14.630 -26.014 1.00 63.06 130 ASP A CA 1
ATOM 939 C C . ASP A 1 130 ? -35.515 15.634 -25.459 1.00 63.06 130 ASP A C 1
ATOM 941 O O . ASP A 1 130 ? -35.992 15.475 -24.334 1.00 63.06 130 ASP A O 1
ATOM 945 N N . ASP A 1 131 ? -35.876 16.649 -26.247 1.00 59.41 131 ASP A N 1
ATOM 946 C CA . ASP A 1 131 ? -37.042 17.492 -25.973 1.00 59.41 131 ASP A CA 1
ATOM 947 C C . ASP A 1 131 ? -38.095 17.408 -27.094 1.00 59.41 131 ASP A C 1
ATOM 949 O O . ASP A 1 131 ? -37.804 17.467 -28.291 1.00 59.41 131 ASP A O 1
ATOM 953 N N . LEU A 1 132 ? -39.328 17.213 -26.618 1.00 48.38 132 LEU A N 1
ATOM 954 C CA . LEU A 1 132 ? -40.610 16.913 -27.269 1.00 48.38 132 LEU A CA 1
ATOM 955 C C . LEU A 1 132 ? -41.127 17.951 -28.277 1.00 48.38 132 LEU A C 1
ATOM 957 O O . LEU A 1 132 ? -40.995 19.170 -28.031 1.00 48.38 132 LEU A O 1
#

Foldseek 3Di:
DDDPPPPDDDDPVVVVVVVVVVVVVVVVVVVVVPPDDPVVVVVVVVVVCVVVVVVALPVDPVLVPDPVSVVVVVLVPDDPVVVVVVVVVVVVVVVVVVVVVVPDDDDDDDDDDDDDDDDDDDPPDDPDPDDD

Sequence (132 aa):
MTDEHQPEVGSVGEEAMKLFGALADLARQHSGDAAGTVGDLAGQAAAMASEVGEHIATDSVECRYCPVCRVVHAVRQTSPDVRAHLMVAATSLLQAAAGFMETLPPPPGEGTPRGPEVERIDLDDDAPEDDL

Radius of gyration: 21.21 Å; chains: 1; bounding box: 66×33×50 Å

pLDDT: mean 74.85, std 12.93, range [40.16, 91.56]

Secondary structure (DSSP, 8-state):
-----------HHHHHHHHHHHHHHHHHHHHTTTTS-HHHHHHHHHHHHHHHHHHS--S-GGGGT-HHHHHHHHHHHS-HHHHHHHHHHHHHHHHHHHHHHHTSPPPPP-----SPPPP-----S-------